Protein AF-A0A3B1AJY4-F1 (afdb_monomer_lite)

Sequence (88 aa):
MKQSPVQKEAFIAVINQIIAAGKQQHPRITAKELATRSGITPETLSRMKNRGSGDYSVIDAMARIVGLRLSLEPNDDTQAAIRKGEFF

Foldseek 3Di:
DQDDPVLLVVLLVLLVVLQVLQCVVPVPDDSQNLQVQLPHGPVVVVVCSVRSHDDPSSSQSSQVVSVHGDDDDDPVVVVVCVVVVVPD

Structure (mmCIF, N/CA/C/O backbone):
data_AF-A0A3B1AJY4-F1
#
_entry.id   AF-A0A3B1AJY4-F1
#
loop_
_atom_site.group_PDB
_atom_site.id
_atom_site.type_symbol
_atom_site.label_atom_id
_atom_site.label_alt_id
_atom_site.label_comp_id
_atom_site.label_asym_id
_atom_site.label_entity_id
_atom_site.label_seq_id
_atom_site.pdbx_PDB_ins_code
_atom_site.Cartn_x
_atom_site.Cartn_y
_atom_site.Cartn_z
_atom_site.occupancy
_atom_site.B_iso_or_equiv
_atom_site.auth_seq_id
_atom_site.auth_comp_id
_atom_site.auth_asym_id
_atom_site.auth_atom_id
_atom_site.pdbx_PDB_model_num
ATOM 1 N N . MET A 1 1 ? 18.815 -5.502 4.629 1.00 60.31 1 MET A N 1
ATOM 2 C CA . MET A 1 1 ? 19.162 -4.718 3.423 1.00 60.31 1 ME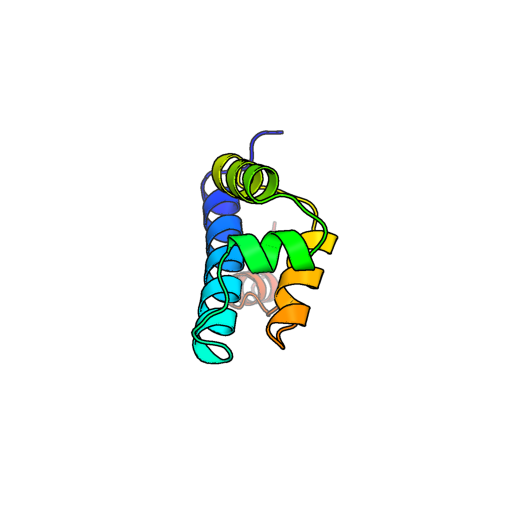T A CA 1
ATOM 3 C C . MET A 1 1 ? 18.382 -3.407 3.457 1.00 60.31 1 MET A C 1
ATOM 5 O O . MET A 1 1 ? 17.174 -3.465 3.667 1.00 60.31 1 MET A O 1
ATOM 9 N N . LYS A 1 2 ? 19.036 -2.241 3.362 1.00 71.50 2 LYS A N 1
ATOM 10 C CA . LYS A 1 2 ? 18.323 -0.956 3.220 1.00 71.50 2 LYS A CA 1
ATOM 11 C C . LYS A 1 2 ? 17.831 -0.850 1.771 1.00 71.50 2 LYS A C 1
ATOM 13 O O . LYS A 1 2 ? 18.592 -1.178 0.869 1.00 71.50 2 LYS A O 1
ATOM 18 N N . GLN A 1 3 ? 16.572 -0.464 1.570 1.00 77.81 3 GLN A N 1
ATOM 19 C CA . GLN A 1 3 ? 16.008 -0.248 0.232 1.00 77.81 3 GLN A CA 1
ATOM 20 C C . GLN A 1 3 ? 16.678 0.957 -0.429 1.00 77.81 3 GLN A C 1
ATOM 22 O O . GLN A 1 3 ? 17.076 1.893 0.274 1.00 77.81 3 GLN A O 1
ATOM 27 N N . SER A 1 4 ? 16.783 0.948 -1.759 1.00 89.56 4 SER A N 1
ATOM 28 C CA . SER A 1 4 ? 17.200 2.152 -2.478 1.00 89.56 4 SER A CA 1
ATOM 29 C C . SER A 1 4 ?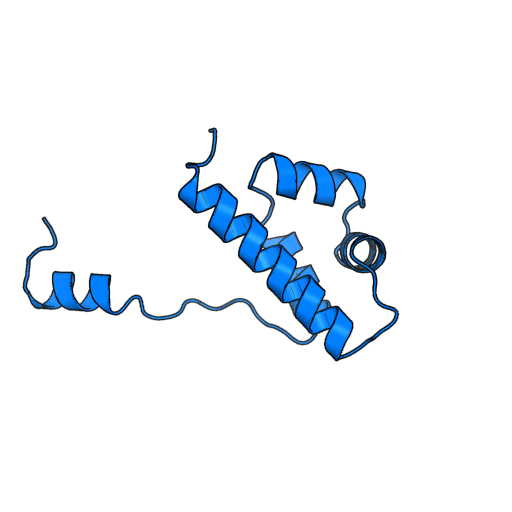 16.171 3.277 -2.261 1.00 89.56 4 SER A C 1
ATOM 31 O O . SER A 1 4 ? 14.999 2.988 -1.989 1.00 89.56 4 SER A O 1
ATOM 33 N N . PRO A 1 5 ? 16.567 4.559 -2.374 1.00 89.62 5 PRO A N 1
ATOM 34 C CA . PRO A 1 5 ? 15.627 5.677 -2.269 1.00 89.62 5 PRO A CA 1
ATOM 35 C C . PRO A 1 5 ? 14.421 5.515 -3.206 1.00 89.62 5 PRO A C 1
ATOM 37 O O . PRO A 1 5 ? 13.281 5.641 -2.769 1.00 89.62 5 PRO A O 1
ATOM 40 N N . VAL A 1 6 ? 14.681 5.088 -4.446 1.00 91.25 6 VAL A N 1
ATOM 41 C CA . VAL A 1 6 ? 13.662 4.831 -5.475 1.00 91.25 6 VAL A CA 1
ATOM 42 C C . VAL A 1 6 ? 12.687 3.729 -5.046 1.00 91.25 6 VAL A C 1
ATOM 44 O O . VAL A 1 6 ? 11.474 3.894 -5.145 1.00 91.25 6 VAL A O 1
ATOM 47 N N . GLN A 1 7 ? 13.191 2.611 -4.514 1.00 90.38 7 GLN A N 1
ATOM 48 C CA . GLN A 1 7 ? 12.344 1.506 -4.043 1.00 90.38 7 GLN A CA 1
ATOM 49 C C . GLN A 1 7 ? 11.476 1.919 -2.852 1.00 90.38 7 GLN A C 1
ATOM 51 O O . GLN A 1 7 ? 10.300 1.557 -2.779 1.00 90.38 7 GLN A O 1
ATOM 56 N N . LYS A 1 8 ? 12.039 2.704 -1.928 1.00 93.88 8 LYS A N 1
ATOM 57 C CA . LYS A 1 8 ? 11.301 3.238 -0.781 1.00 93.88 8 LYS A CA 1
ATOM 58 C C . LYS A 1 8 ? 10.172 4.167 -1.230 1.00 93.88 8 LYS A C 1
ATOM 60 O O . LYS A 1 8 ? 9.063 4.054 -0.710 1.00 93.88 8 LYS A O 1
ATOM 65 N N . GLU A 1 9 ? 10.435 5.062 -2.175 1.00 94.50 9 GLU A N 1
ATOM 66 C CA . GLU A 1 9 ? 9.420 5.963 -2.728 1.00 94.50 9 GLU A CA 1
ATOM 67 C C . GLU A 1 9 ? 8.307 5.193 -3.438 1.00 94.50 9 GLU A C 1
ATOM 69 O O . GLU A 1 9 ? 7.134 5.412 -3.132 1.00 94.50 9 GLU A O 1
ATOM 74 N N . ALA A 1 10 ? 8.660 4.224 -4.289 1.00 93.31 10 ALA A N 1
ATOM 75 C CA . ALA A 1 10 ? 7.693 3.363 -4.968 1.00 93.31 10 ALA A CA 1
ATOM 76 C C . ALA A 1 10 ? 6.802 2.603 -3.970 1.00 93.31 10 ALA A C 1
ATOM 78 O O . ALA A 1 10 ? 5.578 2.582 -4.103 1.00 93.31 10 ALA A O 1
ATOM 79 N N . PHE A 1 11 ? 7.391 2.042 -2.911 1.00 95.19 11 PHE A N 1
ATOM 80 C CA . PHE A 1 11 ? 6.647 1.355 -1.856 1.00 95.19 11 PHE A CA 1
ATOM 81 C C . PHE A 1 11 ? 5.647 2.279 -1.144 1.00 95.19 11 PHE A C 1
ATOM 83 O O . PHE A 1 11 ? 4.485 1.922 -0.930 1.00 95.19 11 PHE A O 1
ATOM 90 N N . ILE A 1 12 ? 6.082 3.489 -0.780 1.00 95.50 12 ILE A N 1
ATOM 91 C CA . ILE A 1 12 ? 5.218 4.483 -0.131 1.00 95.50 12 ILE A CA 1
ATOM 92 C C . ILE A 1 12 ? 4.092 4.917 -1.079 1.00 95.50 12 ILE A C 1
ATOM 94 O O . ILE A 1 12 ? 2.955 5.084 -0.626 1.00 95.50 12 ILE A O 1
ATOM 98 N N . ALA A 1 13 ? 4.387 5.071 -2.372 1.00 95.69 13 ALA A N 1
ATOM 99 C CA . ALA A 1 13 ? 3.408 5.429 -3.390 1.00 95.69 13 ALA A CA 1
ATOM 100 C C . ALA A 1 13 ? 2.290 4.382 -3.491 1.00 95.69 13 ALA A C 1
ATOM 102 O O . ALA A 1 13 ? 1.120 4.755 -3.407 1.00 95.69 13 ALA A O 1
ATOM 103 N N . VAL A 1 14 ? 2.627 3.089 -3.547 1.00 95.94 14 VAL A N 1
ATOM 104 C CA . VAL A 1 14 ? 1.639 1.992 -3.577 1.00 95.94 14 VAL A CA 1
ATOM 105 C C . VAL A 1 14 ? 0.718 2.034 -2.354 1.00 95.94 14 VAL A C 1
ATOM 107 O O . VAL A 1 14 ? -0.504 2.013 -2.492 1.00 95.94 14 VAL A O 1
ATOM 110 N N . ILE A 1 15 ? 1.272 2.172 -1.143 1.00 95.81 15 ILE A N 1
ATOM 111 C CA . ILE A 1 15 ? 0.456 2.273 0.081 1.00 95.81 15 ILE A CA 1
ATOM 112 C C . ILE A 1 15 ? -0.482 3.484 0.023 1.00 95.81 15 ILE A C 1
ATOM 114 O O . ILE A 1 15 ? -1.651 3.393 0.404 1.00 95.81 15 ILE A O 1
ATOM 118 N N . ASN A 1 16 ? 0.015 4.634 -0.434 1.00 95.62 16 ASN A N 1
ATOM 119 C CA . ASN A 1 16 ? -0.791 5.846 -0.521 1.00 95.62 16 ASN A CA 1
ATOM 120 C C . ASN A 1 16 ? -1.908 5.718 -1.569 1.00 95.62 16 ASN A C 1
ATOM 122 O O . ASN A 1 16 ? -3.013 6.187 -1.303 1.00 95.62 16 ASN A O 1
ATOM 126 N N . GLN A 1 17 ? -1.658 5.057 -2.705 1.00 95.75 17 GLN A N 1
ATOM 127 C CA . GLN A 1 17 ? -2.678 4.768 -3.721 1.00 95.75 17 GLN A CA 1
ATOM 128 C C . GLN A 1 17 ? -3.797 3.889 -3.155 1.00 95.75 17 GLN A C 1
ATOM 130 O O . GLN A 1 17 ? -4.970 4.225 -3.305 1.00 95.75 17 GLN A O 1
ATOM 135 N N . ILE A 1 18 ? -3.449 2.827 -2.422 1.00 95.94 18 ILE A N 1
ATOM 136 C CA . ILE A 1 18 ? -4.427 1.954 -1.756 1.00 95.94 18 ILE A CA 1
ATOM 137 C C . ILE A 1 18 ? -5.281 2.753 -0.759 1.00 95.94 18 ILE A C 1
ATOM 139 O O . ILE A 1 18 ? -6.508 2.658 -0.763 1.00 95.94 18 ILE A O 1
ATOM 143 N N . ILE A 1 19 ? -4.654 3.590 0.077 1.00 94.56 19 ILE A N 1
ATOM 144 C CA . ILE A 1 19 ? -5.376 4.429 1.048 1.00 94.56 19 ILE A CA 1
ATOM 145 C C . ILE A 1 19 ? -6.287 5.438 0.336 1.00 94.56 19 ILE A C 1
ATOM 147 O O . ILE A 1 19 ? -7.408 5.673 0.788 1.00 94.56 19 ILE A O 1
ATOM 151 N N . ALA A 1 20 ? -5.819 6.050 -0.752 1.00 94.94 20 ALA A N 1
ATOM 152 C CA . ALA A 1 20 ? -6.602 7.004 -1.530 1.00 94.94 20 ALA A CA 1
ATOM 153 C C . ALA A 1 20 ? -7.826 6.336 -2.174 1.00 94.94 20 ALA A C 1
ATOM 155 O O . ALA A 1 20 ? -8.931 6.858 -2.039 1.00 94.94 20 ALA A O 1
ATOM 156 N N . ALA A 1 21 ? -7.653 5.159 -2.781 1.00 94.62 21 ALA A N 1
ATOM 157 C CA . ALA A 1 21 ? -8.749 4.373 -3.342 1.00 94.62 21 ALA A CA 1
ATOM 158 C C . ALA A 1 21 ? -9.776 3.983 -2.269 1.00 94.62 21 ALA A C 1
ATOM 160 O O . ALA A 1 21 ? -10.980 4.159 -2.459 1.00 94.62 21 ALA A O 1
ATOM 161 N N . GLY A 1 22 ? -9.302 3.559 -1.093 1.00 92.69 22 GLY A N 1
ATOM 162 C CA . GLY A 1 22 ? -10.169 3.293 0.051 1.00 92.69 22 GLY A CA 1
ATOM 163 C C . GLY A 1 22 ? -11.000 4.510 0.448 1.00 92.69 22 GLY A C 1
ATOM 164 O O . GLY A 1 22 ? -12.209 4.391 0.627 1.00 92.69 22 GLY A O 1
ATOM 165 N N . LYS A 1 23 ? -10.383 5.694 0.546 1.00 92.62 23 LYS A N 1
ATOM 166 C CA . LYS A 1 23 ? -11.091 6.939 0.887 1.00 92.62 23 LYS A CA 1
ATOM 167 C C . LYS A 1 23 ? -12.143 7.337 -0.149 1.00 92.62 23 LYS A C 1
ATOM 169 O O . LYS A 1 23 ? -13.151 7.922 0.232 1.00 92.62 23 LYS A O 1
ATOM 174 N N . GLN A 1 24 ? -11.919 7.040 -1.430 1.00 90.94 24 GLN A N 1
ATOM 175 C CA . GLN A 1 24 ? -12.888 7.325 -2.492 1.00 90.94 24 GLN A CA 1
ATOM 176 C C . GLN A 1 24 ? -14.136 6.441 -2.381 1.00 90.94 24 GLN A C 1
ATOM 178 O O . GLN A 1 24 ? -15.248 6.944 -2.501 1.00 90.94 24 GLN A O 1
ATOM 183 N N . GLN A 1 25 ? -13.966 5.143 -2.120 1.00 86.06 25 GLN A N 1
ATOM 184 C CA . GLN A 1 25 ? -15.087 4.198 -2.010 1.00 86.06 25 GLN A CA 1
ATOM 185 C C . GLN A 1 25 ? -15.786 4.272 -0.645 1.00 86.06 25 GLN A C 1
ATOM 187 O O . GLN A 1 25 ? -17.003 4.128 -0.536 1.00 86.06 25 GLN A O 1
ATOM 192 N N . HIS A 1 26 ? -15.012 4.518 0.411 1.00 86.50 26 HIS A N 1
ATOM 193 C CA . HIS A 1 26 ? -15.469 4.556 1.792 1.00 86.50 26 HIS A CA 1
ATOM 194 C C . HIS A 1 26 ? -14.879 5.782 2.504 1.00 86.50 26 HIS A C 1
ATOM 196 O O . HIS A 1 26 ? -13.831 5.679 3.141 1.00 86.50 26 HIS A O 1
ATOM 202 N N . PRO A 1 27 ? -15.567 6.939 2.495 1.00 83.00 27 PRO A N 1
ATOM 203 C CA . PRO A 1 27 ? -15.036 8.201 3.029 1.00 83.00 27 PRO A CA 1
ATOM 204 C C . PRO A 1 27 ? -14.583 8.165 4.497 1.00 83.00 27 PRO A C 1
ATOM 206 O O . PRO A 1 27 ? -13.797 9.003 4.930 1.00 83.00 27 PRO A O 1
ATOM 209 N N . ARG A 1 28 ? -15.075 7.195 5.279 1.00 86.88 28 ARG A N 1
ATOM 210 C CA . ARG A 1 28 ? -14.724 7.006 6.696 1.00 86.88 28 ARG A CA 1
ATOM 211 C C . ARG A 1 28 ? -13.560 6.040 6.925 1.00 86.88 28 ARG A C 1
ATOM 213 O O . ARG A 1 28 ? -13.134 5.885 8.067 1.00 86.88 28 ARG A O 1
ATOM 220 N N . ILE A 1 29 ? -13.054 5.370 5.889 1.00 89.31 29 ILE A N 1
ATOM 221 C CA . ILE A 1 29 ? -11.953 4.425 6.060 1.00 89.31 29 ILE A CA 1
ATOM 222 C C . ILE A 1 29 ? -10.662 5.187 6.364 1.00 89.31 29 ILE A C 1
ATOM 224 O O . ILE A 1 29 ? -10.286 6.148 5.689 1.00 89.31 29 ILE A O 1
ATOM 228 N N . THR A 1 30 ? -9.974 4.766 7.421 1.00 91.94 30 THR A N 1
ATOM 229 C CA . THR A 1 30 ? -8.703 5.363 7.829 1.00 91.94 30 THR A CA 1
ATOM 230 C C . THR A 1 30 ? -7.553 4.420 7.504 1.00 91.94 30 THR A C 1
ATOM 232 O O . THR A 1 30 ? -7.734 3.211 7.385 1.00 91.94 30 THR A O 1
ATOM 235 N N . ALA A 1 31 ? -6.335 4.956 7.405 1.00 92.44 31 ALA A N 1
ATOM 236 C CA . ALA A 1 31 ? -5.142 4.124 7.241 1.00 92.44 31 ALA A CA 1
ATOM 237 C C . ALA A 1 31 ? -4.948 3.152 8.421 1.00 92.44 31 ALA A C 1
ATOM 239 O O . ALA A 1 31 ? -4.453 2.047 8.227 1.00 92.44 31 ALA A O 1
ATOM 240 N N . LYS A 1 32 ? -5.366 3.555 9.631 1.00 94.56 32 LYS A N 1
ATOM 241 C CA . LYS A 1 32 ? -5.340 2.703 10.826 1.00 94.56 32 LYS A CA 1
ATOM 242 C C . LYS A 1 32 ? -6.311 1.534 10.682 1.00 94.56 32 LYS A C 1
ATOM 244 O O . LYS A 1 32 ? -5.918 0.397 10.890 1.00 94.56 32 LYS A O 1
ATOM 249 N N . GLU A 1 33 ? -7.536 1.824 10.253 1.00 93.94 33 GLU A N 1
ATOM 250 C CA . GLU A 1 33 ? -8.566 0.813 10.009 1.00 93.94 33 GLU A CA 1
ATOM 251 C C . GLU A 1 33 ? -8.136 -0.177 8.920 1.00 93.94 33 GLU A C 1
ATOM 253 O O . GLU A 1 33 ? -8.271 -1.384 9.089 1.00 93.94 33 GLU A O 1
ATOM 258 N N . LEU A 1 34 ? -7.553 0.321 7.824 1.00 93.56 34 LEU A N 1
ATOM 259 C CA . LEU A 1 34 ? -6.988 -0.521 6.768 1.00 93.56 34 LEU A CA 1
ATOM 260 C C . LEU A 1 34 ? -5.875 -1.430 7.291 1.00 93.56 34 LEU A C 1
ATOM 262 O O . LEU A 1 34 ? -5.894 -2.621 6.998 1.00 93.56 34 LEU A O 1
ATOM 266 N N . ALA A 1 35 ? -4.949 -0.889 8.090 1.00 95.69 35 ALA A N 1
ATOM 267 C CA . ALA A 1 35 ? -3.888 -1.672 8.720 1.00 95.69 35 ALA A CA 1
ATOM 268 C C . ALA A 1 35 ? -4.484 -2.816 9.556 1.00 95.69 35 ALA A C 1
ATOM 270 O O . ALA A 1 35 ? -4.173 -3.983 9.312 1.00 95.69 35 ALA A O 1
ATOM 271 N N . THR A 1 36 ? -5.416 -2.492 10.457 1.00 96.56 36 THR A N 1
ATOM 272 C CA . THR A 1 36 ? -6.069 -3.469 11.336 1.00 96.56 36 THR A CA 1
ATOM 273 C C . THR A 1 36 ? -6.813 -4.542 10.546 1.00 96.56 36 THR A C 1
ATOM 275 O O . THR A 1 36 ? -6.639 -5.727 10.818 1.00 96.56 36 THR A O 1
ATOM 278 N N . ARG A 1 37 ? -7.578 -4.159 9.517 1.00 94.56 37 ARG A N 1
ATOM 279 C CA . ARG A 1 37 ? -8.290 -5.112 8.649 1.00 94.56 37 ARG A CA 1
ATOM 280 C C . ARG A 1 37 ? -7.355 -5.987 7.818 1.00 94.56 37 ARG A C 1
ATOM 282 O O . ARG A 1 37 ? -7.720 -7.108 7.490 1.00 94.56 37 ARG A O 1
ATOM 289 N N . SER A 1 38 ? -6.157 -5.500 7.501 1.00 94.94 38 SER A N 1
ATOM 290 C CA . SER A 1 38 ? -5.114 -6.275 6.815 1.00 94.94 38 SER A CA 1
ATOM 291 C C . SER A 1 38 ? -4.263 -7.146 7.751 1.00 94.94 38 SER A C 1
ATOM 293 O O . SER A 1 38 ? -3.312 -7.777 7.298 1.00 94.94 38 SER A O 1
ATOM 295 N N . GLY A 1 39 ? -4.592 -7.194 9.047 1.00 95.62 39 GLY A N 1
ATOM 296 C CA . GLY A 1 39 ? -3.931 -8.063 10.023 1.00 95.62 39 GLY A CA 1
ATOM 297 C C . GLY A 1 39 ? -2.656 -7.488 10.643 1.00 95.62 39 GLY A C 1
ATOM 298 O O . GLY A 1 39 ? -1.909 -8.226 11.280 1.00 95.62 39 GLY A O 1
ATOM 299 N N . ILE A 1 40 ? -2.398 -6.185 10.490 1.00 97.19 40 ILE A N 1
ATOM 300 C CA . ILE A 1 40 ? -1.245 -5.508 11.100 1.00 97.19 40 ILE A CA 1
ATOM 301 C C . ILE A 1 40 ? -1.667 -4.350 12.004 1.00 97.19 40 ILE A C 1
ATOM 303 O O . ILE A 1 40 ? -2.762 -3.800 11.902 1.00 97.19 40 ILE A O 1
ATOM 307 N N . THR A 1 41 ? -0.768 -3.929 12.890 1.00 97.50 41 THR A N 1
ATOM 308 C CA . THR A 1 41 ? -1.005 -2.745 13.721 1.00 97.50 41 THR A CA 1
ATOM 309 C C . THR A 1 41 ? -0.727 -1.444 12.951 1.00 97.50 41 THR A C 1
ATOM 311 O O . THR A 1 41 ? 0.120 -1.426 12.048 1.00 97.50 41 THR A O 1
ATOM 314 N N . PRO A 1 42 ? -1.361 -0.313 13.317 1.00 96.75 42 PRO A N 1
ATOM 315 C CA . PRO A 1 42 ? -1.021 0.999 12.761 1.00 96.75 42 PRO A CA 1
ATOM 316 C C . PRO A 1 42 ? 0.462 1.372 12.916 1.00 96.75 42 PRO A C 1
ATOM 318 O O . PRO A 1 42 ? 1.044 2.010 12.037 1.00 96.75 42 PRO A O 1
ATOM 321 N N . GLU A 1 43 ? 1.098 0.948 14.008 1.00 97.44 43 GLU A N 1
ATOM 322 C CA . GLU A 1 43 ? 2.528 1.140 14.259 1.00 97.44 43 GLU A CA 1
ATOM 323 C C . GLU A 1 43 ? 3.366 0.350 13.255 1.00 97.44 43 GLU A C 1
ATOM 325 O O . GLU A 1 43 ? 4.368 0.860 12.752 1.00 97.44 43 GLU A O 1
ATOM 330 N N . THR A 1 44 ? 2.944 -0.871 12.922 1.00 97.00 44 THR A N 1
ATOM 331 C CA . THR A 1 44 ? 3.590 -1.692 11.893 1.00 97.00 44 THR A CA 1
ATOM 332 C C . THR A 1 44 ? 3.488 -1.020 10.530 1.00 97.00 44 THR A C 1
ATOM 334 O O . THR A 1 44 ? 4.505 -0.887 9.851 1.00 97.00 44 THR A O 1
ATOM 337 N N . LEU A 1 45 ? 2.317 -0.481 10.170 1.00 96.25 45 LEU A N 1
ATOM 338 C CA . LEU A 1 45 ? 2.152 0.292 8.935 1.00 96.25 45 LEU A CA 1
ATOM 339 C C . LEU A 1 45 ? 3.073 1.525 8.913 1.00 96.25 45 LEU A C 1
ATOM 341 O O . LEU A 1 45 ? 3.735 1.798 7.912 1.00 96.25 45 LEU A O 1
ATOM 345 N N . SER A 1 46 ? 3.158 2.258 10.025 1.00 95.75 46 SER A N 1
ATOM 346 C CA . SER A 1 46 ? 4.058 3.410 10.154 1.00 95.75 46 SER A CA 1
ATOM 347 C C . SER A 1 46 ? 5.527 3.011 9.962 1.00 95.75 46 SER A C 1
ATOM 349 O O . SER A 1 46 ? 6.254 3.627 9.176 1.00 95.75 46 SER A O 1
ATOM 351 N N . ARG A 1 47 ? 5.957 1.915 10.602 1.00 95.31 47 ARG A N 1
ATOM 352 C CA . ARG A 1 47 ? 7.307 1.351 10.449 1.00 95.31 47 ARG A CA 1
ATOM 353 C C . ARG A 1 47 ? 7.579 0.906 9.015 1.00 95.31 47 ARG A C 1
ATOM 355 O O . ARG A 1 47 ? 8.663 1.188 8.509 1.00 95.31 47 ARG A O 1
ATOM 362 N N . MET A 1 48 ? 6.611 0.274 8.350 1.00 95.00 48 MET A N 1
ATOM 363 C CA . MET A 1 48 ? 6.713 -0.113 6.939 1.00 95.00 48 MET A CA 1
ATOM 364 C C . MET A 1 48 ? 6.955 1.108 6.049 1.00 95.00 48 MET A C 1
ATOM 366 O O . MET A 1 48 ? 7.894 1.099 5.255 1.00 95.00 48 MET A O 1
ATOM 370 N N . LYS A 1 49 ? 6.179 2.188 6.223 1.00 94.19 49 LYS A N 1
ATOM 371 C CA . LYS A 1 49 ? 6.362 3.441 5.465 1.00 94.19 49 LYS A CA 1
ATOM 372 C C . LYS A 1 49 ? 7.716 4.095 5.744 1.00 94.19 49 LYS A C 1
ATOM 374 O O . LYS A 1 49 ? 8.377 4.544 4.813 1.00 94.19 49 LYS A O 1
ATOM 379 N N . ASN A 1 50 ? 8.163 4.121 7.001 1.00 94.00 50 ASN A N 1
ATOM 380 C CA . ASN A 1 50 ? 9.461 4.701 7.353 1.00 94.00 50 ASN A CA 1
ATOM 381 C C . ASN A 1 50 ? 10.633 3.890 6.766 1.00 94.00 50 ASN A C 1
ATOM 383 O O . ASN A 1 50 ? 11.576 4.449 6.200 1.00 94.00 50 ASN A O 1
ATOM 387 N N . ARG A 1 51 ? 10.554 2.558 6.852 1.00 93.25 51 ARG A N 1
ATOM 388 C CA . ARG A 1 51 ? 11.566 1.639 6.314 1.00 93.25 51 ARG A CA 1
ATOM 389 C C . ARG A 1 51 ? 11.555 1.577 4.784 1.00 93.25 51 ARG A C 1
ATOM 391 O O . ARG A 1 51 ? 12.600 1.320 4.195 1.00 93.25 51 ARG A O 1
ATOM 398 N N . GLY A 1 52 ? 10.403 1.813 4.156 1.00 93.88 52 GLY A N 1
ATOM 399 C CA . GLY A 1 52 ? 10.207 1.640 2.716 1.00 93.88 52 GLY A CA 1
ATOM 400 C C . GLY A 1 52 ? 10.045 0.181 2.294 1.00 93.88 52 GLY A C 1
ATOM 401 O O . GLY A 1 52 ? 10.352 -0.154 1.159 1.00 93.88 52 GLY A O 1
ATOM 402 N N . SER A 1 53 ? 9.646 -0.706 3.209 1.00 93.81 53 SER A N 1
ATOM 403 C CA . SER A 1 53 ? 9.431 -2.122 2.896 1.00 93.81 53 SER A CA 1
ATOM 404 C C . SER A 1 53 ? 8.499 -2.806 3.888 1.00 93.81 53 SER A C 1
ATOM 406 O O . SER A 1 53 ? 8.399 -2.410 5.054 1.00 93.81 53 SER A O 1
ATOM 408 N N . GLY A 1 54 ? 7.885 -3.903 3.462 1.00 92.50 54 GLY A N 1
ATOM 409 C CA . GLY A 1 54 ? 6.994 -4.741 4.257 1.00 92.50 54 GLY A CA 1
ATOM 410 C C . GLY A 1 54 ? 6.584 -5.987 3.483 1.00 92.50 54 GLY A C 1
ATOM 411 O O . GLY A 1 54 ? 7.042 -6.187 2.358 1.00 92.50 54 GLY A O 1
ATOM 412 N N . ASP A 1 55 ? 5.743 -6.811 4.097 1.00 94.00 55 ASP A N 1
ATOM 413 C CA . ASP A 1 55 ? 5.336 -8.079 3.503 1.00 94.00 55 ASP A CA 1
ATOM 414 C C . ASP A 1 55 ? 4.326 -7.852 2.381 1.00 94.00 55 ASP A C 1
ATOM 416 O O . ASP A 1 55 ? 3.344 -7.125 2.544 1.00 94.00 55 ASP A O 1
ATOM 420 N N . TYR A 1 56 ? 4.555 -8.499 1.237 1.00 94.75 56 TYR A N 1
ATOM 421 C CA . TYR A 1 56 ? 3.670 -8.393 0.077 1.00 94.75 56 TYR A CA 1
ATOM 422 C C . TYR A 1 56 ? 2.235 -8.828 0.403 1.00 94.75 56 TYR A C 1
ATOM 424 O O . TYR A 1 56 ? 1.289 -8.182 -0.037 1.00 94.75 56 TYR A O 1
ATOM 432 N N . SER A 1 57 ? 2.070 -9.867 1.230 1.00 95.75 57 SER A N 1
ATOM 433 C CA . SER A 1 57 ? 0.761 -10.365 1.674 1.00 95.75 57 SER A CA 1
ATOM 434 C C . SER A 1 57 ? -0.083 -9.288 2.357 1.00 95.75 57 SER A C 1
ATOM 436 O O . SER A 1 57 ? -1.287 -9.215 2.127 1.00 95.75 57 SER A O 1
ATOM 438 N N . VAL A 1 58 ? 0.543 -8.416 3.152 1.00 96.19 58 VAL A N 1
ATOM 439 C CA . VAL A 1 58 ? -0.137 -7.304 3.825 1.00 96.19 58 VAL A CA 1
ATOM 440 C C . VAL A 1 58 ? -0.597 -6.266 2.805 1.00 96.19 58 VAL A C 1
ATOM 442 O O . VAL A 1 58 ? -1.732 -5.804 2.869 1.00 96.19 58 VAL A O 1
ATOM 445 N N . ILE A 1 59 ? 0.253 -5.917 1.836 1.00 96.06 59 ILE A N 1
ATOM 446 C CA . ILE A 1 59 ? -0.084 -4.935 0.795 1.00 96.06 59 ILE A CA 1
ATOM 447 C C . ILE A 1 59 ? -1.218 -5.465 -0.093 1.00 96.06 59 ILE A C 1
ATOM 449 O O . ILE A 1 59 ? -2.159 -4.727 -0.379 1.00 96.06 59 ILE A O 1
ATOM 453 N N . ASP A 1 60 ? -1.163 -6.743 -0.482 1.00 96.94 60 ASP A N 1
ATOM 454 C CA . ASP A 1 60 ? -2.227 -7.398 -1.252 1.00 96.94 60 ASP A CA 1
ATOM 455 C C . ASP A 1 60 ? -3.545 -7.430 -0.463 1.00 96.94 60 ASP A C 1
ATOM 457 O O . ASP A 1 6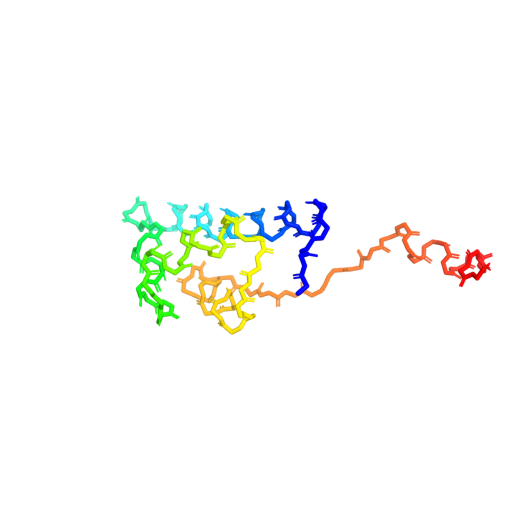0 ? -4.593 -7.058 -0.990 1.00 96.94 60 ASP A O 1
ATOM 461 N N . ALA A 1 61 ? -3.503 -7.773 0.829 1.00 96.75 61 ALA A N 1
ATOM 462 C CA . ALA A 1 61 ? -4.682 -7.740 1.693 1.00 96.75 61 ALA A CA 1
ATOM 463 C C . ALA A 1 61 ? -5.281 -6.327 1.798 1.00 96.75 61 ALA A C 1
ATOM 465 O O . ALA 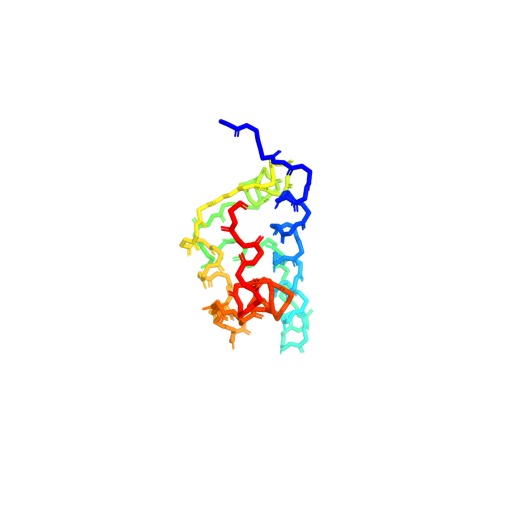A 1 61 ? -6.492 -6.159 1.645 1.00 96.75 61 ALA A O 1
ATOM 466 N N . MET A 1 62 ? -4.446 -5.300 2.001 1.00 95.81 62 MET A N 1
ATOM 467 C CA . MET A 1 62 ? -4.890 -3.902 2.015 1.00 95.81 62 MET A CA 1
ATOM 468 C C . MET A 1 62 ? -5.549 -3.498 0.690 1.00 95.81 62 MET A C 1
ATOM 470 O O . MET A 1 62 ? -6.593 -2.847 0.714 1.00 95.81 62 MET A O 1
ATOM 474 N N . ALA A 1 63 ? -4.972 -3.889 -0.452 1.00 96.38 63 ALA A N 1
ATOM 475 C CA . ALA A 1 63 ? -5.532 -3.613 -1.773 1.00 96.38 63 ALA A CA 1
ATOM 476 C C . ALA A 1 63 ? -6.911 -4.270 -1.949 1.00 96.38 63 ALA A C 1
ATOM 478 O O . ALA A 1 63 ? -7.866 -3.602 -2.345 1.00 96.38 63 ALA A O 1
ATOM 479 N N . ARG A 1 64 ? -7.055 -5.544 -1.567 1.00 95.81 64 ARG A N 1
ATOM 480 C CA . ARG A 1 64 ? -8.329 -6.276 -1.668 1.00 95.81 64 ARG A CA 1
ATOM 481 C C . ARG A 1 64 ? -9.444 -5.657 -0.830 1.00 95.81 64 ARG A C 1
ATOM 483 O O . ARG A 1 64 ? -10.581 -5.609 -1.289 1.00 95.81 64 ARG A O 1
ATOM 490 N N . ILE A 1 65 ? -9.130 -5.149 0.366 1.00 94.62 65 ILE A N 1
ATOM 491 C CA . ILE A 1 65 ? -10.108 -4.470 1.239 1.00 94.62 65 ILE A CA 1
ATOM 492 C C . ILE A 1 65 ? -10.735 -3.251 0.548 1.00 94.62 65 ILE A C 1
ATOM 494 O O . ILE A 1 65 ? -11.891 -2.932 0.811 1.00 94.62 65 ILE A O 1
ATOM 498 N N . VAL A 1 66 ? -9.989 -2.582 -0.334 1.00 94.31 66 VAL A N 1
ATOM 499 C CA . VAL A 1 66 ? -10.449 -1.400 -1.084 1.00 94.31 66 VAL A CA 1
ATOM 500 C C . VAL A 1 66 ? -10.848 -1.732 -2.527 1.00 94.31 66 VAL A C 1
ATOM 502 O O . VAL A 1 66 ? -10.854 -0.855 -3.389 1.00 94.31 66 VAL A O 1
ATOM 505 N N . GLY A 1 67 ? -11.132 -3.004 -2.824 1.00 93.69 67 GLY A N 1
ATOM 506 C CA . GLY A 1 67 ? -11.567 -3.438 -4.154 1.00 93.69 67 GLY A CA 1
ATOM 507 C C . GLY A 1 67 ? -10.488 -3.351 -5.240 1.00 93.69 67 GLY A C 1
ATOM 508 O O . GLY A 1 67 ? -10.815 -3.318 -6.423 1.00 93.69 67 GLY A O 1
ATOM 509 N N . LEU A 1 68 ? -9.209 -3.303 -4.861 1.00 95.44 68 LEU A N 1
ATOM 510 C CA . LEU A 1 68 ? -8.073 -3.316 -5.779 1.00 95.44 68 LEU A CA 1
ATOM 511 C C . LEU A 1 68 ? -7.389 -4.687 -5.806 1.00 95.44 68 LEU A C 1
ATOM 513 O O . LEU A 1 68 ? -7.562 -5.527 -4.922 1.00 95.44 68 LEU A O 1
ATOM 517 N N . ARG A 1 69 ? -6.555 -4.888 -6.827 1.00 95.00 69 ARG A N 1
ATOM 518 C CA . ARG A 1 69 ? -5.619 -6.010 -6.930 1.00 95.00 69 ARG A CA 1
ATOM 519 C C . ARG A 1 69 ? -4.244 -5.485 -7.318 1.00 95.00 69 ARG A C 1
ATOM 521 O O . ARG A 1 69 ? -4.153 -4.532 -8.089 1.00 95.00 69 ARG A O 1
ATOM 528 N N . LEU A 1 70 ? -3.190 -6.119 -6.819 1.00 94.12 70 LEU A N 1
ATOM 529 C CA . LEU A 1 70 ? -1.833 -5.858 -7.288 1.00 94.12 70 LEU A CA 1
ATOM 530 C C . LEU A 1 70 ? -1.582 -6.648 -8.578 1.00 94.12 70 LEU A C 1
ATOM 532 O O . LEU A 1 70 ? -1.895 -7.836 -8.661 1.00 94.12 70 LEU A O 1
ATOM 536 N N . SER A 1 71 ? -1.008 -5.997 -9.583 1.00 94.00 71 SER A N 1
ATOM 537 C CA . SER A 1 71 ? -0.603 -6.630 -10.839 1.00 94.00 71 SER A CA 1
ATOM 538 C C . SER A 1 71 ? 0.692 -6.022 -11.356 1.00 94.00 71 SER A C 1
ATOM 540 O O . SER A 1 71 ? 1.023 -4.885 -11.029 1.00 94.00 71 SER A O 1
ATOM 542 N N . LEU A 1 72 ? 1.411 -6.787 -12.173 1.00 91.62 72 LEU A N 1
ATOM 543 C CA . LEU A 1 72 ? 2.538 -6.272 -12.941 1.00 91.62 72 LEU A CA 1
ATOM 544 C C . LEU A 1 72 ? 2.011 -5.572 -14.193 1.00 91.62 72 LEU A C 1
ATOM 546 O O . LEU A 1 72 ? 1.100 -6.078 -14.849 1.00 91.62 72 LEU A O 1
ATOM 550 N N . GLU A 1 73 ? 2.603 -4.430 -14.513 1.00 91.38 73 GLU A N 1
ATOM 551 C CA . GLU A 1 73 ? 2.357 -3.679 -15.741 1.00 91.38 73 GLU A CA 1
ATOM 552 C C . GLU A 1 73 ? 3.633 -3.695 -16.598 1.00 91.38 73 GLU A C 1
ATOM 554 O O . GLU A 1 73 ? 4.736 -3.715 -16.033 1.00 91.38 73 GLU A O 1
ATOM 559 N N . PRO A 1 74 ? 3.528 -3.737 -17.939 1.00 90.38 74 PRO A N 1
ATOM 560 C CA . PRO A 1 74 ? 4.689 -3.588 -18.805 1.00 90.38 74 PRO A CA 1
ATOM 561 C C . PRO A 1 74 ? 5.461 -2.302 -18.496 1.00 90.38 74 PRO A C 1
ATOM 563 O O . PRO A 1 74 ? 4.887 -1.229 -18.353 1.00 90.38 74 PRO A O 1
ATOM 566 N N . ASN A 1 75 ? 6.785 -2.415 -18.415 1.00 91.31 75 ASN A N 1
ATOM 567 C CA . ASN A 1 75 ? 7.670 -1.258 -18.412 1.00 91.31 75 ASN A CA 1
ATOM 568 C C . ASN A 1 75 ? 8.124 -1.018 -19.855 1.00 91.31 75 ASN A C 1
ATOM 570 O O . ASN A 1 75 ? 9.006 -1.727 -20.346 1.00 91.31 75 ASN A O 1
ATOM 574 N N . ASP A 1 76 ? 7.482 -0.067 -20.531 1.00 90.25 76 ASP A N 1
ATOM 575 C CA . ASP A 1 76 ? 7.675 0.179 -21.964 1.00 90.25 76 ASP A CA 1
ATOM 576 C C . ASP A 1 76 ? 9.114 0.571 -22.310 1.00 90.25 76 ASP A C 1
ATOM 578 O O . ASP A 1 76 ? 9.653 0.073 -23.298 1.00 90.25 76 ASP A O 1
ATOM 582 N N . ASP A 1 77 ? 9.775 1.367 -21.466 1.00 86.94 77 ASP A N 1
ATOM 583 C CA . ASP A 1 77 ? 11.176 1.757 -21.660 1.00 86.94 77 ASP A CA 1
ATOM 584 C C . ASP A 1 77 ? 12.101 0.538 -21.609 1.00 86.94 77 ASP A C 1
ATOM 586 O O . ASP A 1 77 ? 12.961 0.336 -22.470 1.00 86.94 77 ASP A O 1
ATOM 590 N N . THR A 1 78 ? 11.875 -0.333 -20.625 1.00 88.50 78 THR A N 1
ATOM 591 C CA . THR A 1 78 ? 12.620 -1.589 -20.477 1.00 88.50 78 THR A CA 1
ATOM 592 C C . THR A 1 78 ? 12.338 -2.524 -21.649 1.00 88.50 78 THR A C 1
ATOM 594 O O . THR A 1 78 ? 13.260 -3.116 -22.206 1.00 88.50 78 THR A O 1
ATOM 597 N N . GLN A 1 79 ? 11.079 -2.641 -22.078 1.00 90.56 79 GLN A N 1
ATOM 598 C CA . GLN A 1 79 ? 10.733 -3.445 -23.248 1.00 90.56 79 GLN A CA 1
ATOM 599 C C . GLN A 1 79 ? 11.364 -2.903 -24.530 1.00 90.56 79 GLN A C 1
ATOM 601 O O . GLN A 1 79 ? 11.805 -3.692 -25.366 1.00 90.56 79 GLN A O 1
ATOM 606 N N . ALA A 1 80 ? 11.425 -1.583 -24.698 1.00 87.88 80 ALA A N 1
ATOM 607 C CA . ALA A 1 80 ? 12.066 -0.955 -25.842 1.00 87.88 80 ALA A CA 1
ATOM 608 C C . ALA A 1 80 ? 13.573 -1.246 -25.861 1.00 87.88 80 ALA A C 1
ATOM 610 O O . ALA A 1 80 ? 14.087 -1.646 -26.905 1.00 87.88 80 ALA A O 1
ATOM 611 N N . ALA A 1 81 ? 14.256 -1.131 -24.718 1.00 89.06 81 ALA A N 1
ATOM 612 C CA . ALA A 1 81 ? 15.673 -1.478 -24.589 1.00 89.06 81 ALA A CA 1
ATOM 613 C C . ALA A 1 81 ? 15.932 -2.962 -24.913 1.00 89.06 81 ALA A C 1
ATOM 615 O O . ALA A 1 81 ? 16.839 -3.284 -25.682 1.00 89.06 81 ALA A O 1
ATOM 616 N N . ILE A 1 82 ? 15.077 -3.868 -24.418 1.00 88.94 82 ILE A N 1
ATOM 617 C CA . ILE A 1 82 ? 15.140 -5.304 -24.740 1.00 88.94 82 ILE A CA 1
ATOM 618 C C . ILE A 1 82 ? 14.988 -5.536 -26.249 1.00 88.94 82 ILE A C 1
ATOM 620 O O . ILE A 1 8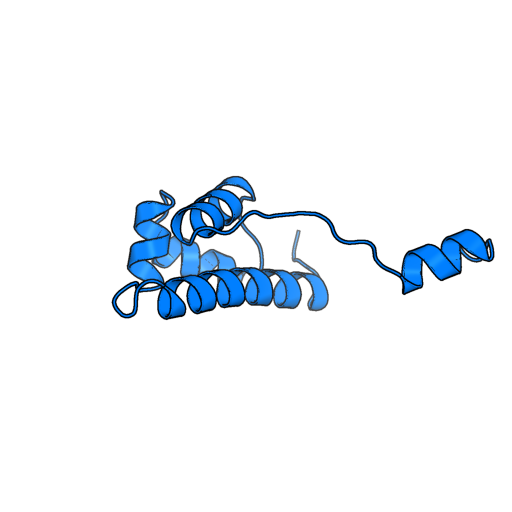2 ? 15.785 -6.260 -26.842 1.00 88.94 82 ILE A O 1
ATOM 624 N N . ARG A 1 83 ? 13.996 -4.909 -26.897 1.00 88.69 83 ARG A N 1
ATOM 625 C CA . ARG A 1 83 ? 13.756 -5.062 -28.347 1.00 88.69 83 ARG A CA 1
ATOM 626 C C . ARG A 1 83 ? 14.912 -4.537 -29.198 1.00 88.69 83 ARG A C 1
ATOM 628 O O . ARG A 1 83 ? 15.138 -5.063 -30.283 1.00 88.69 83 ARG A O 1
ATOM 635 N N . LYS A 1 84 ? 15.628 -3.516 -28.720 1.00 90.00 84 LYS A N 1
ATOM 636 C CA . LYS A 1 84 ? 16.814 -2.950 -29.381 1.00 90.00 84 LYS A CA 1
ATOM 637 C C . LYS A 1 84 ? 18.095 -3.755 -29.134 1.00 90.00 84 LYS A C 1
ATOM 639 O O . LYS A 1 84 ? 19.108 -3.463 -29.757 1.00 90.00 84 LYS A O 1
ATOM 644 N N . GLY A 1 85 ? 18.059 -4.760 -28.255 1.00 85.94 85 GLY A N 1
ATOM 645 C CA . GLY A 1 85 ? 19.241 -5.531 -27.866 1.00 85.94 85 GLY A CA 1
ATOM 646 C C . GLY A 1 85 ? 20.201 -4.769 -26.947 1.00 85.94 85 GLY A C 1
ATOM 647 O O . GLY A 1 85 ? 21.322 -5.215 -26.745 1.00 85.94 85 GLY A O 1
ATOM 648 N N . GLU A 1 86 ? 19.765 -3.651 -26.362 1.00 83.88 86 GLU A N 1
ATOM 649 C CA . GLU A 1 86 ? 20.565 -2.776 -25.485 1.00 83.88 86 GLU A CA 1
ATOM 650 C C . GLU A 1 86 ? 20.631 -3.302 -24.036 1.00 83.88 86 GLU A C 1
ATOM 652 O O . GLU A 1 86 ? 21.003 -2.580 -23.116 1.00 83.88 86 GLU A O 1
ATOM 657 N N . PHE A 1 87 ? 20.217 -4.553 -23.810 1.00 62.81 87 PHE A N 1
ATOM 658 C CA . PHE A 1 87 ? 20.010 -5.129 -22.483 1.00 62.81 87 PHE A CA 1
ATOM 659 C C . PHE A 1 87 ? 21.186 -5.991 -22.000 1.00 62.81 87 PHE A C 1
ATOM 661 O O . PHE A 1 87 ? 20.941 -7.017 -21.377 1.00 62.81 87 PHE A O 1
ATOM 668 N N . PHE A 1 88 ? 22.433 -5.601 -22.292 1.00 55.31 88 PHE A N 1
ATOM 669 C CA . PHE A 1 88 ? 23.671 -6.147 -21.710 1.00 55.31 88 PHE A CA 1
ATOM 670 C C . PHE A 1 88 ? 24.785 -5.098 -21.749 1.00 55.31 88 PHE A C 1
ATOM 672 O O . PHE A 1 88 ? 24.947 -4.467 -22.817 1.00 55.31 88 PHE A O 1
#

Organism: NCBI:txid652676

InterPro domains:
  IPR010982 Lambda repressor-like, DNA-binding domain superfamily [SSF47413] (27-74)

Radius of gyration: 15.64 Å; chains: 1; bounding box: 39×19×44 Å

pLDDT: mean 91.55, std 7.4, range [55.31, 97.5]

Secondary structure (DSSP, 8-state):
-PPPHHHHHHHHHHHHHHHHH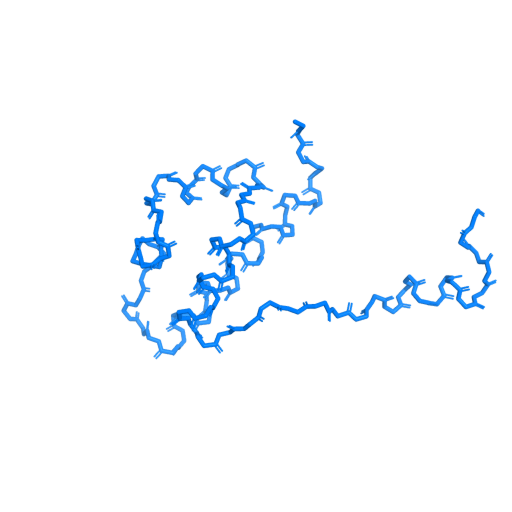HHHH-TT--HHHHHHHTTS-HHHHHHHHHHT---HHHHHHHHHHTT--------HHHHHHHHHT---